Protein AF-A0A970DS38-F1 (afdb_monomer)

Structure (mmCIF, N/CA/C/O backbone):
data_AF-A0A970DS38-F1
#
_entry.id   AF-A0A970DS38-F1
#
loop_
_atom_site.group_PDB
_atom_site.id
_atom_site.type_symbol
_atom_site.label_atom_id
_atom_site.label_alt_id
_atom_site.label_comp_id
_atom_site.label_asym_id
_atom_site.label_entity_id
_atom_site.label_seq_id
_atom_site.pdbx_PDB_ins_code
_atom_site.Cartn_x
_atom_site.Cartn_y
_atom_site.Cartn_z
_atom_site.occupancy
_atom_site.B_iso_or_equiv
_atom_site.auth_seq_id
_atom_site.auth_comp_id
_atom_site.auth_asym_id
_atom_site.auth_atom_id
_atom_site.pdbx_PDB_model_num
ATOM 1 N N . MET A 1 1 ? -14.568 -14.751 7.965 1.00 62.38 1 MET A N 1
ATOM 2 C CA . MET A 1 1 ? -14.405 -14.073 6.653 1.00 62.38 1 MET A CA 1
ATOM 3 C C . MET A 1 1 ? -13.803 -12.659 6.738 1.00 62.38 1 MET A C 1
ATOM 5 O O . MET A 1 1 ? -13.830 -11.938 5.747 1.00 62.38 1 MET A O 1
ATOM 9 N N . LYS A 1 2 ? -13.234 -12.235 7.882 1.00 81.31 2 LYS A N 1
ATOM 10 C CA . LYS A 1 2 ? -12.638 -10.892 8.016 1.00 81.31 2 LYS A CA 1
ATOM 11 C C . LYS A 1 2 ? -11.394 -10.737 7.135 1.00 81.31 2 LYS A C 1
ATOM 13 O O . LYS A 1 2 ? -11.319 -9.760 6.402 1.00 81.31 2 LYS A O 1
ATOM 18 N N . LEU A 1 3 ? -10.528 -11.753 7.113 1.00 86.81 3 LEU A N 1
ATOM 19 C CA . LEU A 1 3 ? -9.320 -11.807 6.286 1.00 86.81 3 LEU A CA 1
ATOM 20 C C . LEU A 1 3 ? -9.592 -11.514 4.795 1.00 86.81 3 LEU A C 1
ATOM 22 O O . LEU A 1 3 ? -9.029 -10.579 4.239 1.00 86.81 3 LEU A O 1
ATOM 26 N N . LEU A 1 4 ? -10.534 -12.239 4.175 1.00 88.69 4 LEU A N 1
ATOM 27 C CA . LEU A 1 4 ? -10.946 -12.038 2.774 1.00 88.69 4 LEU A CA 1
ATOM 28 C C . LEU A 1 4 ? -11.454 -10.618 2.503 1.00 88.69 4 LEU A C 1
ATOM 30 O O . LEU A 1 4 ? -11.112 -10.021 1.487 1.00 88.69 4 LEU A O 1
ATOM 34 N N . ARG A 1 5 ? -12.244 -10.053 3.422 1.00 89.38 5 ARG A N 1
ATOM 35 C CA . ARG A 1 5 ? -12.758 -8.685 3.289 1.00 89.38 5 ARG A CA 1
ATOM 36 C C . ARG A 1 5 ? -11.635 -7.650 3.345 1.00 89.38 5 ARG A C 1
ATOM 38 O O . ARG A 1 5 ? -11.642 -6.704 2.567 1.00 89.38 5 ARG A O 1
ATOM 45 N N . GLN A 1 6 ? -10.685 -7.819 4.259 1.00 91.12 6 GLN A N 1
ATOM 46 C CA . GLN A 1 6 ? -9.544 -6.914 4.393 1.00 91.12 6 GLN A CA 1
ATOM 47 C C . GLN A 1 6 ? -8.571 -7.049 3.214 1.00 91.12 6 GLN A C 1
ATOM 49 O O . GLN A 1 6 ? -8.058 -6.049 2.722 1.00 91.12 6 GLN A O 1
ATOM 54 N N . PHE A 1 7 ? -8.379 -8.267 2.706 1.00 91.75 7 PHE A N 1
ATOM 55 C CA . PHE A 1 7 ? -7.601 -8.515 1.496 1.00 91.75 7 PHE A CA 1
ATOM 56 C C . PHE A 1 7 ? -8.235 -7.850 0.274 1.00 91.75 7 PHE A C 1
ATOM 58 O O . PHE A 1 7 ? -7.569 -7.105 -0.439 1.00 91.75 7 PHE A O 1
ATOM 65 N N . GLY A 1 8 ? -9.545 -8.040 0.082 1.00 92.94 8 GLY A N 1
ATOM 66 C CA . GLY A 1 8 ? -10.302 -7.373 -0.975 1.00 92.94 8 GLY A CA 1
ATOM 67 C C . GLY A 1 8 ? -10.254 -5.848 -0.862 1.00 92.94 8 GLY A C 1
ATOM 68 O O . GLY A 1 8 ? -10.183 -5.167 -1.878 1.00 92.94 8 GLY A O 1
ATOM 69 N N . PHE A 1 9 ? -10.217 -5.307 0.359 1.00 92.50 9 PHE A N 1
ATOM 70 C CA . PHE A 1 9 ? -10.039 -3.875 0.586 1.00 92.50 9 PHE A CA 1
ATOM 71 C C . PHE A 1 9 ? -8.665 -3.377 0.11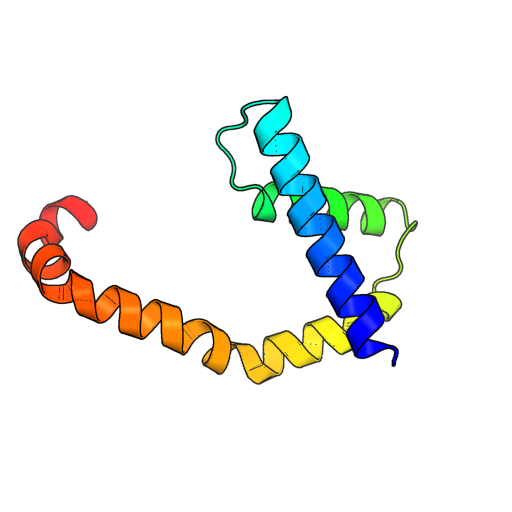1 1.00 92.50 9 PHE A C 1
ATOM 73 O O . PHE A 1 9 ? -8.605 -2.405 -0.638 1.00 92.50 9 PHE A O 1
ATOM 80 N N . ILE A 1 10 ? -7.571 -4.054 0.490 1.00 91.94 10 ILE A N 1
ATOM 81 C CA . ILE A 1 10 ? -6.213 -3.692 0.045 1.00 91.94 10 ILE A CA 1
ATOM 82 C C . ILE A 1 10 ? -6.104 -3.802 -1.481 1.00 91.94 10 ILE A C 1
ATOM 84 O O . ILE A 1 10 ? -5.642 -2.863 -2.126 1.00 91.94 10 ILE A O 1
ATOM 88 N N . LEU A 1 11 ? -6.594 -4.899 -2.069 1.00 93.19 11 LEU A N 1
ATOM 89 C CA . LEU A 1 11 ? -6.607 -5.082 -3.522 1.00 93.19 11 LEU A CA 1
ATOM 90 C C . LEU A 1 11 ? -7.426 -4.004 -4.234 1.00 93.19 11 LEU A C 1
ATOM 92 O O . LEU A 1 11 ? -6.960 -3.433 -5.216 1.00 93.19 11 LEU A O 1
ATOM 96 N N . GLY A 1 12 ? -8.624 -3.696 -3.735 1.00 94.81 12 GLY A N 1
ATOM 97 C CA . GLY A 1 12 ? -9.472 -2.642 -4.287 1.00 94.81 12 GLY A CA 1
ATOM 98 C C . GLY A 1 12 ? -8.772 -1.286 -4.280 1.00 94.81 12 GLY A C 1
ATOM 99 O O . GLY A 1 12 ? -8.858 -0.539 -5.251 1.00 94.81 12 GLY A O 1
ATOM 100 N N . LEU A 1 13 ? -8.003 -0.999 -3.231 1.00 94.12 13 LEU A N 1
ATOM 101 C CA . LEU A 1 13 ? -7.226 0.227 -3.127 1.00 94.12 13 LEU A CA 1
ATOM 102 C C . LEU A 1 13 ? -6.052 0.272 -4.112 1.00 94.12 13 LEU A C 1
ATOM 104 O O . LEU A 1 13 ? -5.803 1.306 -4.730 1.00 94.12 13 LEU A O 1
ATOM 108 N N . THR A 1 14 ? -5.350 -0.847 -4.301 1.00 93.50 14 THR A N 1
ATOM 109 C CA . THR A 1 14 ? -4.296 -0.973 -5.317 1.00 93.50 14 THR A CA 1
ATOM 110 C C . THR A 1 14 ? -4.860 -0.808 -6.729 1.00 93.50 14 THR A C 1
ATOM 112 O O . THR A 1 14 ? -4.285 -0.078 -7.534 1.00 93.50 14 THR A O 1
ATOM 115 N N . LEU A 1 15 ? -6.013 -1.418 -7.024 1.00 94.94 15 LEU A N 1
ATOM 116 C CA . LEU A 1 15 ? -6.707 -1.259 -8.305 1.00 94.94 15 LEU A CA 1
ATOM 117 C C . LEU A 1 15 ? -7.158 0.186 -8.527 1.00 94.94 15 LEU A C 1
ATOM 119 O O . LEU A 1 15 ? -7.018 0.711 -9.629 1.00 94.94 15 LEU A O 1
ATOM 123 N N . PHE A 1 16 ? -7.652 0.848 -7.481 1.00 95.00 16 PHE A N 1
ATOM 124 C CA . PHE A 1 16 ? -8.012 2.260 -7.535 1.00 95.00 16 PHE A CA 1
ATOM 125 C C . PHE A 1 16 ? -6.791 3.149 -7.812 1.00 95.00 16 PHE A C 1
ATOM 127 O O . PHE A 1 16 ? -6.858 4.036 -8.661 1.00 95.00 16 PHE A O 1
ATOM 134 N N . GLY A 1 17 ? -5.651 2.869 -7.175 1.00 94.00 17 GLY A N 1
ATOM 135 C CA . GLY A 1 17 ? -4.381 3.538 -7.459 1.00 94.00 17 GLY A CA 1
ATOM 136 C C . GLY A 1 17 ? -3.907 3.344 -8.904 1.00 94.00 17 GLY A C 1
ATOM 137 O O . GLY A 1 17 ? -3.458 4.300 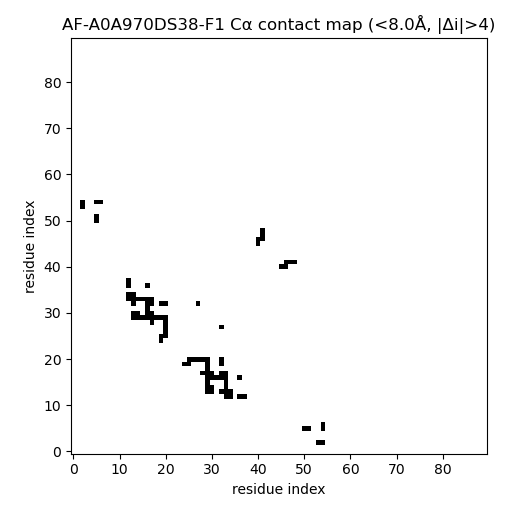-9.535 1.00 94.00 17 GLY A O 1
ATOM 138 N N . GLU A 1 18 ? -4.070 2.146 -9.472 1.00 94.38 18 GLU A N 1
ATOM 139 C CA . GLU A 1 18 ? -3.772 1.884 -10.889 1.00 94.38 18 GLU A CA 1
ATOM 140 C C . GLU A 1 18 ? -4.743 2.624 -11.823 1.00 94.38 18 GLU A C 1
ATOM 142 O O . GLU A 1 18 ? -4.336 3.134 -12.869 1.00 94.38 18 GLU A O 1
ATOM 147 N N . LEU A 1 19 ? -6.012 2.763 -11.426 1.00 94.69 19 LEU A N 1
ATOM 148 C CA 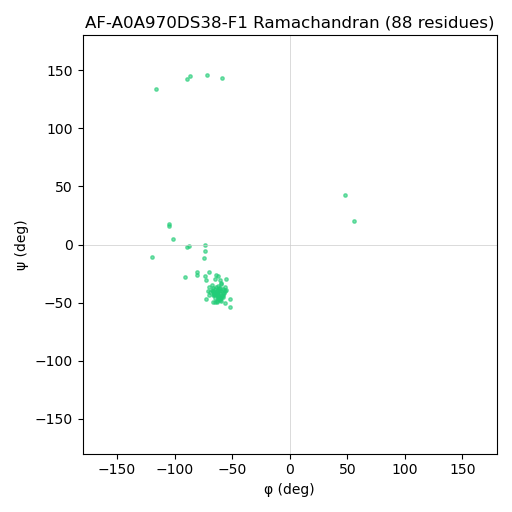. LEU A 1 19 ? -6.990 3.574 -12.150 1.00 94.69 19 LEU A CA 1
ATOM 149 C C . LEU A 1 19 ? -6.563 5.049 -12.184 1.00 94.69 19 LEU A C 1
ATOM 151 O O . LEU A 1 19 ? -6.545 5.658 -13.253 1.00 94.69 19 LEU A O 1
ATOM 155 N N . ILE A 1 20 ? -6.159 5.603 -11.035 1.00 93.06 20 ILE A N 1
ATOM 156 C CA . ILE A 1 20 ? -5.650 6.977 -10.926 1.00 93.06 20 ILE A CA 1
ATOM 157 C C . ILE A 1 20 ? -4.410 7.150 -11.797 1.00 93.06 20 ILE A C 1
ATOM 159 O O . ILE A 1 20 ? -4.356 8.082 -12.597 1.00 93.06 20 ILE A O 1
ATOM 163 N N . LYS A 1 21 ? -3.437 6.236 -11.697 1.00 93.81 21 LYS A N 1
ATOM 164 C CA . LYS A 1 21 ? -2.244 6.241 -12.553 1.00 93.81 21 LYS A CA 1
ATOM 165 C C . LYS A 1 21 ? -2.632 6.304 -14.026 1.00 93.81 21 LYS A C 1
ATOM 167 O O . LYS A 1 21 ? -2.072 7.108 -14.762 1.00 93.81 21 LYS A O 1
ATOM 172 N N . LYS A 1 22 ? -3.585 5.474 -14.460 1.00 92.06 22 LYS A N 1
ATOM 173 C CA . LYS A 1 22 ? -4.006 5.392 -15.863 1.00 92.06 22 LYS A CA 1
ATOM 174 C C . LYS A 1 22 ? -4.694 6.671 -16.342 1.00 92.06 22 LYS A C 1
ATOM 176 O O . LYS A 1 22 ? -4.442 7.099 -17.465 1.00 92.06 22 LYS A O 1
ATOM 181 N N . VAL A 1 23 ? -5.530 7.282 -15.503 1.00 93.94 23 VAL A N 1
ATOM 182 C CA . VAL A 1 23 ? -6.254 8.523 -15.827 1.00 93.94 23 VAL A CA 1
ATOM 183 C C . VAL A 1 23 ? -5.314 9.731 -15.843 1.00 93.94 23 VAL A C 1
ATOM 185 O O . VAL A 1 23 ? -5.324 10.501 -16.798 1.00 93.94 23 VAL A O 1
ATOM 188 N N . PHE A 1 24 ? -4.465 9.873 -14.824 1.00 90.00 24 PHE A N 1
ATOM 189 C CA . PHE A 1 24 ? -3.559 11.016 -14.665 1.00 90.00 24 PHE A CA 1
ATOM 190 C C . PHE A 1 24 ? -2.190 10.822 -15.338 1.00 90.00 24 PHE A C 1
ATOM 192 O O . PHE A 1 24 ? -1.365 11.730 -15.307 1.00 90.00 24 PHE A O 1
ATOM 199 N N . LYS A 1 25 ? -1.940 9.653 -15.947 1.00 89.00 25 LYS A N 1
ATOM 200 C CA . LYS A 1 25 ? -0.668 9.253 -16.584 1.00 89.00 25 LYS A CA 1
ATOM 201 C C . LYS A 1 25 ? 0.555 9.512 -15.699 1.00 89.00 25 LYS A C 1
ATOM 203 O O . LYS A 1 25 ? 1.583 10.005 -16.157 1.00 89.00 25 LYS A O 1
ATOM 208 N N . LEU A 1 26 ? 0.430 9.188 -14.415 1.00 88.69 26 LEU A N 1
ATOM 209 C CA . LEU A 1 26 ? 1.500 9.413 -13.449 1.00 88.69 26 LEU A CA 1
ATOM 210 C C . LEU A 1 26 ? 2.661 8.426 -13.680 1.00 88.69 26 LEU A C 1
ATOM 212 O O . LEU A 1 26 ? 2.413 7.265 -14.013 1.00 88.69 26 LEU A O 1
ATOM 216 N N . PRO A 1 27 ? 3.920 8.847 -13.451 1.00 87.50 27 PRO A N 1
ATOM 217 C CA . PRO A 1 27 ? 5.098 7.986 -13.596 1.00 87.50 27 PRO A CA 1
ATOM 218 C C . PRO A 1 27 ? 5.237 6.952 -12.463 1.00 87.50 27 PRO A C 1
ATOM 220 O O . PRO A 1 27 ? 6.121 6.102 -12.498 1.00 87.50 27 PRO A O 1
ATOM 223 N N . LEU A 1 28 ? 4.379 7.024 -11.441 1.00 90.31 28 LEU A N 1
ATOM 224 C CA . LEU A 1 28 ? 4.413 6.148 -10.275 1.00 90.31 28 LEU A CA 1
ATOM 225 C C . LEU A 1 28 ? 3.612 4.858 -10.527 1.00 90.31 28 LEU A C 1
ATOM 227 O O . LEU A 1 28 ? 2.550 4.911 -11.154 1.00 90.31 28 LEU A O 1
ATOM 231 N N . PRO A 1 29 ? 4.048 3.703 -9.992 1.00 90.62 29 PRO A N 1
ATOM 232 C CA . PRO A 1 29 ? 3.235 2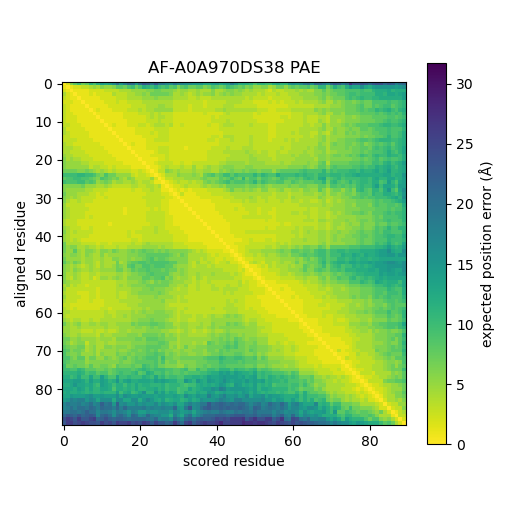.489 -9.980 1.00 90.62 29 PRO A CA 1
ATOM 233 C C . PRO A 1 29 ? 1.912 2.708 -9.230 1.00 90.62 29 PRO A C 1
ATOM 235 O O . PRO A 1 29 ? 1.890 3.373 -8.191 1.00 90.62 29 PRO A O 1
ATOM 238 N N . GLY A 1 30 ? 0.809 2.108 -9.693 1.00 90.81 30 GLY A N 1
ATOM 239 C CA . GLY A 1 30 ? -0.494 2.267 -9.041 1.00 90.81 30 GLY A CA 1
ATOM 240 C C . GLY A 1 30 ? -0.523 1.727 -7.613 1.00 90.81 30 GLY A C 1
ATOM 241 O O . GLY A 1 30 ? -1.244 2.262 -6.775 1.00 90.81 30 GLY A O 1
ATOM 242 N N . SER A 1 31 ? 0.324 0.743 -7.292 1.00 92.19 31 SER A N 1
ATOM 243 C CA . SER A 1 31 ? 0.520 0.254 -5.922 1.00 92.19 31 SER A CA 1
ATOM 244 C C . SER A 1 31 ? 1.035 1.337 -4.972 1.00 92.19 31 SER A C 1
ATOM 246 O O . SER A 1 31 ? 0.518 1.456 -3.863 1.00 92.19 31 SER A O 1
ATOM 248 N N . VAL A 1 32 ? 1.977 2.176 -5.414 1.00 94.44 32 VAL A N 1
ATOM 249 C CA . VAL A 1 32 ? 2.506 3.300 -4.623 1.00 94.44 32 VAL A CA 1
ATOM 250 C C . VAL A 1 32 ? 1.417 4.347 -4.394 1.00 94.44 32 VAL A C 1
ATOM 252 O O . VAL A 1 32 ? 1.245 4.832 -3.278 1.00 94.44 32 VAL A O 1
ATOM 255 N N . ILE A 1 33 ? 0.616 4.646 -5.420 1.00 94.38 33 ILE A N 1
ATOM 256 C CA . ILE A 1 33 ? -0.530 5.557 -5.287 1.00 94.38 33 ILE A CA 1
ATOM 257 C C . ILE A 1 33 ? -1.554 4.986 -4.298 1.00 94.38 33 ILE A C 1
ATOM 259 O O . ILE A 1 33 ? -2.005 5.697 -3.404 1.00 94.38 33 ILE A O 1
ATOM 263 N N . GLY A 1 34 ? -1.878 3.695 -4.403 1.00 93.88 34 GLY A N 1
ATOM 264 C CA . GLY A 1 34 ? -2.763 3.008 -3.463 1.00 93.88 34 GLY A CA 1
ATOM 265 C C . GLY A 1 34 ? -2.263 3.088 -2.016 1.00 93.88 34 GLY A C 1
ATOM 266 O O . GLY A 1 34 ? -3.060 3.329 -1.113 1.00 93.88 34 GLY A O 1
ATOM 267 N N . MET A 1 35 ? -0.950 2.974 -1.786 1.00 93.88 35 MET A N 1
ATOM 268 C CA . MET A 1 35 ? -0.348 3.167 -0.459 1.00 93.88 35 MET A CA 1
ATOM 269 C C . MET A 1 35 ? -0.529 4.594 0.068 1.00 93.88 35 MET A C 1
ATOM 271 O O . MET A 1 35 ? -0.874 4.766 1.236 1.00 93.88 35 MET A O 1
ATOM 275 N N . ILE A 1 36 ? -0.344 5.614 -0.777 1.00 94.50 36 ILE A N 1
ATOM 276 C CA . ILE A 1 36 ? -0.568 7.019 -0.395 1.00 94.50 36 ILE A CA 1
ATOM 277 C C . ILE A 1 36 ? -2.038 7.235 -0.017 1.00 94.50 36 ILE A C 1
ATOM 279 O O . ILE A 1 36 ? -2.332 7.842 1.012 1.00 94.50 36 ILE A O 1
ATOM 283 N N . VAL A 1 37 ? -2.971 6.688 -0.801 1.00 93.62 37 VAL A N 1
ATOM 284 C CA . VAL A 1 37 ? -4.406 6.753 -0.490 1.00 93.62 37 VAL A CA 1
ATOM 285 C C . VAL A 1 37 ? -4.707 6.040 0.831 1.00 93.62 37 VAL A C 1
ATOM 287 O O . VAL A 1 37 ? -5.439 6.583 1.657 1.00 93.62 37 VAL A O 1
ATOM 290 N N . LEU A 1 38 ? -4.117 4.864 1.080 1.00 93.44 38 LEU A N 1
ATOM 291 C CA . LEU A 1 38 ? -4.293 4.145 2.346 1.00 93.44 38 LEU A CA 1
ATOM 292 C C . LEU A 1 38 ? -3.826 4.985 3.527 1.00 93.44 38 LEU A C 1
ATOM 294 O O . LEU A 1 38 ? -4.523 5.091 4.534 1.00 93.44 38 LEU A O 1
ATOM 298 N N . PHE A 1 39 ? -2.649 5.589 3.387 1.00 94.12 39 PHE A N 1
ATOM 299 C CA . PHE A 1 39 ? -2.070 6.452 4.400 1.00 94.12 39 PHE A CA 1
ATOM 300 C C . PHE A 1 39 ? -2.990 7.636 4.711 1.00 94.12 39 PHE A C 1
ATOM 302 O O . PHE A 1 39 ? -3.259 7.902 5.880 1.00 94.12 39 PHE A O 1
ATOM 309 N N . LEU A 1 40 ? -3.555 8.286 3.690 1.00 95.19 40 LEU A N 1
ATOM 310 C CA . LEU A 1 40 ? -4.527 9.366 3.876 1.00 95.19 40 LEU A CA 1
ATOM 311 C C . LEU A 1 40 ? -5.805 8.881 4.575 1.00 95.19 40 LEU A C 1
ATOM 313 O O . LEU A 1 40 ? -6.296 9.554 5.476 1.00 95.19 40 LEU A O 1
ATOM 317 N N . LEU A 1 41 ? -6.326 7.701 4.225 1.00 93.00 41 LEU A N 1
ATOM 318 C CA . LEU A 1 41 ? -7.509 7.124 4.877 1.00 93.00 41 LEU A CA 1
ATOM 319 C C . LEU A 1 41 ? -7.272 6.795 6.358 1.00 93.00 41 LEU A C 1
ATOM 321 O O . LEU A 1 41 ? -8.179 6.972 7.178 1.00 93.00 41 LEU A O 1
ATOM 325 N N . LEU A 1 42 ? -6.068 6.334 6.702 1.00 92.62 42 LEU A N 1
ATOM 326 C CA . LEU A 1 42 ? -5.647 6.105 8.085 1.00 92.62 42 LEU A CA 1
ATOM 327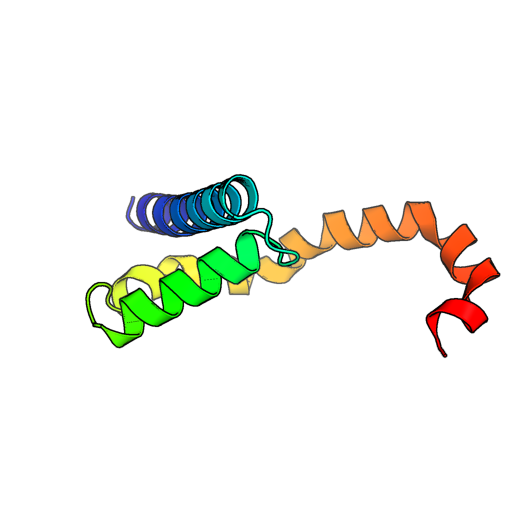 C C . LEU A 1 42 ? -5.449 7.431 8.832 1.00 92.62 42 LEU A C 1
ATOM 329 O O . LEU A 1 42 ? -5.914 7.574 9.962 1.00 92.62 42 LEU A O 1
ATOM 333 N N . TYR A 1 43 ? -4.813 8.416 8.192 1.00 93.50 43 TYR A N 1
ATOM 334 C CA . TYR A 1 43 ? -4.573 9.745 8.759 1.00 93.50 43 TYR A CA 1
ATOM 335 C C . TYR A 1 43 ? -5.885 10.475 9.074 1.00 93.50 43 TYR A C 1
ATOM 337 O O . TYR A 1 43 ? -6.065 11.001 10.171 1.00 93.50 43 TYR A O 1
ATOM 345 N N . LEU A 1 44 ? -6.846 10.421 8.148 1.00 94.88 44 LEU A N 1
ATOM 346 C CA . LEU A 1 44 ? -8.192 10.974 8.311 1.00 94.88 44 LEU A CA 1
ATOM 347 C C . LEU A 1 44 ? -9.081 10.134 9.249 1.00 94.88 44 LEU A C 1
ATOM 349 O O . LEU A 1 44 ? -10.239 10.483 9.463 1.00 94.88 44 LEU A O 1
ATOM 353 N N . LYS A 1 45 ? -8.567 9.021 9.800 1.00 90.31 45 LYS A N 1
ATOM 354 C CA . LYS A 1 45 ? -9.285 8.061 10.660 1.00 90.31 45 LYS A CA 1
ATOM 355 C C . LYS A 1 45 ? -10.562 7.477 10.038 1.00 90.31 45 LYS A C 1
ATOM 357 O O . LYS A 1 45 ? -11.404 6.938 10.756 1.00 90.31 45 LYS A O 1
ATOM 362 N N . VAL A 1 46 ? -10.690 7.531 8.711 1.00 90.88 46 VAL A N 1
ATOM 363 C CA . VAL A 1 46 ? -11.777 6.877 7.961 1.00 90.88 46 VAL A CA 1
ATOM 364 C C . VAL A 1 46 ? -11.641 5.360 8.079 1.00 90.88 46 VAL A C 1
ATOM 366 O O . VAL A 1 46 ? -12.627 4.639 8.217 1.00 90.88 46 VAL A O 1
ATOM 369 N N . VAL A 1 47 ? -10.399 4.876 8.076 1.00 87.19 47 VAL A N 1
ATOM 370 C CA . VAL A 1 47 ? -10.057 3.471 8.284 1.00 87.19 47 VAL A CA 1
ATOM 371 C C . VAL A 1 47 ? -9.236 3.353 9.563 1.00 87.19 47 VAL A C 1
ATOM 373 O O . VAL A 1 47 ? -8.308 4.124 9.791 1.00 87.19 47 VAL A O 1
ATOM 376 N N . LYS A 1 48 ? -9.574 2.380 10.410 1.00 88.00 48 LYS A N 1
ATOM 377 C CA . LYS A 1 48 ? -8.795 2.057 11.610 1.00 88.00 48 LYS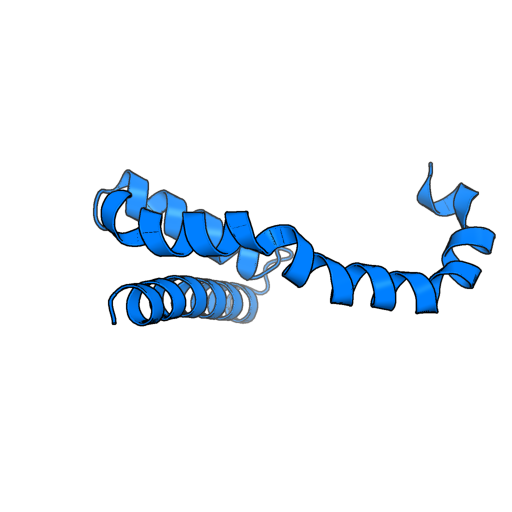 A CA 1
ATOM 378 C C . LYS A 1 48 ? -7.723 1.024 11.291 1.00 88.00 48 LYS A C 1
ATOM 380 O O . LYS A 1 48 ? -7.989 0.080 10.548 1.00 88.00 48 LYS A O 1
ATOM 385 N N . VAL A 1 49 ? -6.547 1.153 11.901 1.00 84.88 49 VAL A N 1
ATOM 386 C CA . VAL A 1 49 ? -5.431 0.209 11.712 1.00 84.88 49 VAL A CA 1
ATOM 387 C C . VAL A 1 49 ? -5.833 -1.201 12.151 1.00 84.88 49 VAL A C 1
ATOM 389 O O . VAL A 1 49 ? -5.523 -2.178 11.471 1.00 84.88 49 VAL A O 1
ATOM 392 N N . GLU A 1 50 ? -6.618 -1.319 13.226 1.00 84.81 50 GLU A N 1
ATOM 393 C CA . GLU A 1 50 ? -7.156 -2.603 13.700 1.00 84.81 50 GLU A CA 1
ATOM 394 C C . GLU A 1 50 ? -7.954 -3.355 12.621 1.00 84.81 50 GLU A C 1
ATOM 396 O O . GLU A 1 50 ? -7.965 -4.585 12.609 1.00 84.81 50 GLU A O 1
ATOM 401 N N . ASN A 1 51 ? -8.583 -2.635 11.682 1.00 85.00 51 ASN A N 1
ATOM 402 C CA . ASN A 1 51 ? -9.350 -3.244 10.597 1.00 85.00 51 ASN A CA 1
ATOM 403 C C . ASN A 1 51 ? -8.471 -3.865 9.515 1.00 85.00 51 ASN A C 1
ATOM 405 O O . ASN A 1 51 ? -9.022 -4.553 8.669 1.00 85.00 51 ASN A O 1
ATOM 409 N N . LEU A 1 52 ? -7.162 -3.617 9.500 1.00 88.88 52 LEU A N 1
ATOM 410 C CA . LEU A 1 52 ? -6.228 -4.143 8.499 1.00 88.88 52 LEU A CA 1
ATOM 411 C C . LEU A 1 52 ? -5.134 -5.015 9.120 1.00 88.88 52 LEU A C 1
ATOM 413 O O . LEU A 1 52 ? -4.432 -5.712 8.397 1.00 88.88 52 LEU A O 1
ATOM 417 N N . LYS A 1 53 ? -5.018 -5.010 10.452 1.00 89.62 53 LYS A N 1
ATOM 418 C CA . LYS A 1 53 ? -3.957 -5.697 11.193 1.00 89.62 53 LYS A CA 1
ATOM 419 C C . LYS A 1 53 ? -3.896 -7.200 10.911 1.00 89.62 53 LYS A C 1
ATOM 421 O O . LYS A 1 53 ? -2.814 -7.747 10.757 1.00 89.62 53 LYS A O 1
ATOM 426 N N . GLU A 1 54 ? -5.050 -7.860 10.834 1.00 90.50 54 GLU A N 1
ATOM 427 C CA . GLU A 1 54 ? -5.132 -9.316 10.651 1.00 90.50 54 GLU A CA 1
ATOM 428 C C . GLU A 1 54 ? -4.598 -9.734 9.271 1.00 90.50 54 GLU A C 1
ATOM 430 O O . GLU A 1 54 ? -3.720 -10.590 9.186 1.00 90.50 54 GLU A O 1
ATOM 435 N N . ILE A 1 55 ? -5.053 -9.079 8.194 1.00 92.12 55 ILE A N 1
ATOM 436 C CA . ILE A 1 55 ? -4.542 -9.351 6.846 1.00 92.12 55 ILE A CA 1
ATOM 437 C C . ILE A 1 55 ? -3.082 -8.929 6.688 1.00 92.12 55 ILE A C 1
ATOM 439 O O . ILE A 1 55 ? -2.314 -9.655 6.065 1.00 92.12 55 ILE A O 1
ATOM 443 N N . SER A 1 56 ? -2.678 -7.785 7.249 1.00 90.81 56 SER A N 1
ATOM 444 C CA . SER A 1 56 ? -1.308 -7.301 7.096 1.00 90.81 56 SER A CA 1
ATOM 445 C C . SER A 1 56 ? -0.327 -8.234 7.793 1.00 90.81 56 SER A C 1
ATOM 447 O O . SER A 1 56 ? 0.676 -8.591 7.191 1.00 90.81 56 SER A O 1
ATOM 449 N N . SER A 1 57 ? -0.639 -8.691 9.011 1.00 92.94 57 SER A N 1
ATOM 450 C CA . SER A 1 57 ? 0.165 -9.703 9.701 1.00 92.94 57 SER A CA 1
ATOM 451 C C . SER A 1 57 ? 0.217 -11.002 8.903 1.00 92.94 57 SER A C 1
ATOM 453 O O . SER A 1 57 ? 1.305 -11.480 8.624 1.00 92.94 57 SER A O 1
ATOM 455 N N . PHE A 1 58 ? -0.922 -11.507 8.418 1.00 92.56 58 PHE A N 1
ATOM 456 C CA . PHE A 1 58 ? -0.945 -12.735 7.619 1.00 92.56 58 PHE A CA 1
ATOM 457 C C . PHE A 1 58 ? -0.073 -12.649 6.351 1.00 92.56 58 PHE A C 1
ATOM 459 O O . PHE A 1 58 ? 0.665 -13.589 6.054 1.00 92.56 58 PHE A O 1
ATOM 466 N N . LEU A 1 59 ? -0.129 -11.533 5.611 1.00 92.50 59 LEU A N 1
ATOM 467 C CA . LEU A 1 59 ? 0.714 -11.315 4.427 1.00 92.50 59 LEU A CA 1
ATOM 468 C C . LEU A 1 59 ? 2.196 -11.211 4.791 1.00 92.50 59 LEU A C 1
ATOM 470 O O . LEU A 1 59 ? 3.026 -11.755 4.070 1.00 92.50 59 LEU A O 1
ATOM 474 N N . LEU A 1 60 ? 2.522 -10.509 5.880 1.00 92.94 60 LEU A N 1
ATOM 475 C CA . LEU A 1 60 ? 3.898 -10.338 6.347 1.00 92.94 60 LEU A CA 1
ATOM 476 C C . LEU A 1 60 ? 4.495 -11.660 6.850 1.00 92.94 60 LEU A C 1
ATOM 478 O O . LEU A 1 60 ? 5.643 -11.963 6.542 1.00 92.94 60 LEU A O 1
ATOM 482 N N . ASP A 1 61 ? 3.707 -12.482 7.539 1.00 95.31 61 ASP A N 1
ATOM 483 C CA . ASP A 1 61 ? 4.134 -13.799 8.023 1.00 95.31 61 ASP A CA 1
ATOM 484 C C . ASP A 1 61 ? 4.431 -14.762 6.858 1.00 95.31 61 ASP A C 1
ATOM 486 O O . ASP A 1 61 ? 5.301 -15.624 6.958 1.00 95.31 61 ASP A O 1
ATOM 490 N N . HIS A 1 62 ? 3.750 -14.585 5.719 1.00 94.19 62 HIS A N 1
ATOM 491 C CA . HIS A 1 62 ? 3.943 -15.379 4.499 1.00 94.19 62 HIS A CA 1
ATOM 492 C C . HIS A 1 62 ? 4.707 -14.621 3.401 1.00 94.19 62 HIS A C 1
ATOM 494 O O . HIS A 1 62 ? 4.713 -15.045 2.244 1.00 94.19 62 HIS A O 1
ATOM 500 N N . LEU A 1 63 ? 5.379 -13.517 3.738 1.00 94.12 63 LEU A N 1
ATOM 501 C CA . LEU A 1 63 ? 6.031 -12.623 2.776 1.00 94.12 63 LEU A CA 1
ATOM 502 C C . LEU A 1 63 ? 7.040 -13.361 1.884 1.00 94.12 63 LEU A C 1
ATOM 504 O O . LEU A 1 63 ? 7.083 -13.141 0.674 1.00 94.12 63 LEU A O 1
ATOM 508 N N . SER A 1 64 ? 7.806 -14.288 2.466 1.00 93.31 64 SER A N 1
ATOM 509 C CA . SER A 1 64 ? 8.794 -15.101 1.750 1.00 93.31 64 SER A CA 1
ATOM 510 C C . SER A 1 64 ? 8.181 -15.860 0.575 1.00 93.31 64 SER A C 1
ATOM 512 O O . SER A 1 64 ? 8.786 -15.906 -0.490 1.00 93.31 64 SER A O 1
ATOM 514 N N . PHE A 1 65 ? 6.962 -16.392 0.727 1.00 94.19 65 PHE A N 1
ATOM 515 C CA . PHE A 1 65 ? 6.258 -17.098 -0.346 1.00 94.19 65 PHE A CA 1
ATOM 516 C C . PHE A 1 65 ? 5.971 -16.177 -1.540 1.00 94.19 65 PHE A C 1
ATOM 518 O O . PHE A 1 65 ? 6.154 -16.585 -2.684 1.00 94.19 65 PHE A O 1
ATOM 525 N N . PHE A 1 66 ? 5.599 -14.918 -1.292 1.00 89.88 66 PHE A N 1
ATOM 526 C CA . PHE A 1 66 ? 5.360 -13.931 -2.350 1.00 89.88 66 PHE A CA 1
ATOM 527 C C . PHE A 1 66 ? 6.646 -13.479 -3.057 1.00 89.88 66 PHE A C 1
ATOM 529 O O . PHE A 1 66 ? 6.591 -13.069 -4.216 1.00 89.88 66 PHE A O 1
ATOM 536 N N . PHE A 1 67 ? 7.804 -13.591 -2.401 1.00 91.50 67 PHE A N 1
ATOM 537 C CA . PHE A 1 67 ? 9.100 -13.298 -3.016 1.00 91.50 67 PHE A CA 1
ATOM 538 C C . PHE A 1 67 ? 9.645 -14.432 -3.886 1.00 91.50 67 PHE A C 1
ATOM 540 O O . PHE A 1 67 ? 10.419 -14.151 -4.801 1.00 91.50 67 PHE A O 1
ATOM 547 N N . VAL A 1 68 ? 9.238 -15.690 -3.664 1.00 94.00 68 VAL A N 1
ATOM 548 C CA . VAL A 1 68 ? 9.738 -16.830 -4.455 1.00 94.00 68 VAL A CA 1
ATOM 549 C C . VAL A 1 68 ? 9.509 -16.634 -5.965 1.00 94.00 68 VAL A C 1
ATOM 551 O O . VAL A 1 68 ? 10.487 -16.734 -6.707 1.00 94.00 68 VAL A O 1
ATOM 554 N N . PRO A 1 69 ? 8.301 -16.288 -6.464 1.00 90.69 69 PRO A N 1
ATOM 555 C CA . PRO A 1 69 ? 8.085 -16.059 -7.895 1.00 90.69 69 PRO A CA 1
ATOM 556 C C . PRO A 1 69 ? 8.945 -14.928 -8.467 1.00 90.69 69 PRO A C 1
ATOM 558 O O . PRO A 1 69 ? 9.465 -15.054 -9.574 1.00 90.69 69 PRO A O 1
ATOM 561 N N . ALA A 1 70 ? 9.131 -13.843 -7.709 1.00 89.94 70 ALA A N 1
ATOM 562 C CA . ALA A 1 70 ? 9.985 -12.732 -8.120 1.00 89.94 70 ALA A CA 1
ATOM 563 C C . ALA A 1 70 ? 11.457 -13.169 -8.222 1.00 89.94 70 ALA A C 1
ATOM 565 O O . ALA A 1 70 ? 12.128 -12.847 -9.200 1.00 89.94 70 ALA A O 1
ATOM 566 N N . GLY A 1 71 ? 11.941 -13.958 -7.257 1.00 89.88 71 GLY A N 1
ATOM 567 C CA . GLY A 1 71 ? 13.299 -14.502 -7.254 1.00 89.88 71 GLY A CA 1
ATOM 568 C C . GLY A 1 71 ? 13.560 -15.481 -8.400 1.00 89.88 71 GLY A C 1
ATOM 569 O O . GLY A 1 71 ? 14.563 -15.358 -9.099 1.00 89.88 71 GLY A O 1
ATOM 570 N N . VAL A 1 72 ? 12.639 -16.415 -8.651 1.00 92.56 72 VAL A N 1
ATOM 571 C CA . VAL A 1 72 ? 12.749 -17.358 -9.781 1.00 92.56 72 VAL A CA 1
ATOM 572 C C . VAL A 1 72 ? 12.667 -16.617 -11.118 1.00 92.56 72 VAL A C 1
ATOM 574 O O . VAL A 1 72 ? 13.420 -16.922 -12.039 1.00 92.56 72 VAL A O 1
ATOM 577 N N . GLY A 1 73 ? 11.810 -15.597 -11.215 1.00 90.06 73 GLY A N 1
ATOM 578 C CA . GLY A 1 73 ? 11.759 -14.713 -12.377 1.00 90.06 73 GLY A CA 1
ATOM 579 C C . GLY A 1 73 ? 13.101 -14.029 -12.636 1.00 90.06 73 GLY A C 1
ATOM 580 O O . GLY A 1 73 ? 13.583 -14.044 -13.763 1.00 90.06 73 GLY A O 1
ATOM 581 N N . LEU A 1 74 ? 13.754 -13.506 -11.594 1.00 90.44 74 LEU A N 1
ATOM 582 C C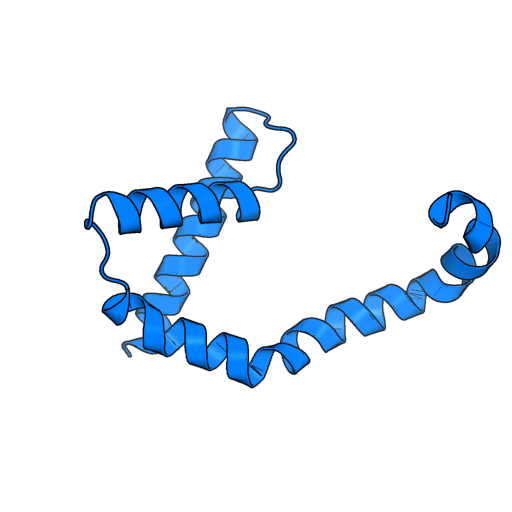A . LEU A 1 74 ? 15.093 -12.917 -11.701 1.00 90.44 74 LEU A CA 1
ATOM 583 C C . LEU A 1 74 ? 16.153 -13.933 -12.143 1.00 90.44 74 LEU A C 1
ATOM 585 O O . LEU A 1 74 ? 17.037 -13.577 -12.920 1.00 90.44 74 LEU A O 1
ATOM 589 N N . MET A 1 75 ? 16.054 -15.196 -11.714 1.00 90.62 75 MET A N 1
ATOM 590 C CA . MET A 1 75 ? 16.977 -16.246 -12.162 1.00 90.62 75 MET A CA 1
ATOM 591 C C . MET A 1 75 ? 16.943 -16.450 -13.683 1.00 90.62 75 MET A C 1
ATOM 593 O O . MET A 1 75 ? 17.989 -16.707 -14.276 1.00 90.62 75 MET A O 1
ATOM 597 N N . ALA A 1 76 ? 15.789 -16.258 -14.334 1.00 90.19 76 ALA A N 1
ATOM 598 C CA . ALA A 1 76 ? 15.684 -16.328 -15.794 1.00 90.19 76 ALA A CA 1
ATOM 599 C C . ALA A 1 76 ? 16.491 -15.226 -16.510 1.00 90.19 76 ALA A C 1
ATOM 601 O O . ALA A 1 76 ? 16.938 -15.423 -17.637 1.00 90.19 76 ALA A O 1
ATOM 602 N N . TYR A 1 77 ? 16.724 -14.091 -15.847 1.00 88.62 77 TYR A N 1
ATOM 603 C CA . TYR A 1 77 ? 17.509 -12.969 -16.371 1.00 88.62 77 TYR A CA 1
ATOM 604 C C . TYR A 1 77 ? 18.933 -12.920 -15.799 1.00 88.62 77 TYR A C 1
ATOM 606 O O . TYR A 1 77 ? 19.677 -11.987 -16.103 1.00 88.62 77 TYR A O 1
ATOM 614 N N . MET A 1 78 ? 19.345 -13.910 -14.993 1.00 85.00 78 MET A N 1
ATOM 615 C CA . MET A 1 78 ? 20.618 -13.858 -14.261 1.00 85.00 78 MET A CA 1
ATOM 616 C C . MET A 1 78 ? 21.839 -13.760 -15.191 1.00 85.00 78 MET A C 1
ATOM 618 O O . MET A 1 78 ? 22.827 -13.128 -14.832 1.00 85.00 78 MET A O 1
ATOM 622 N N . GLY A 1 79 ? 21.759 -14.324 -16.402 1.00 84.06 79 GLY A N 1
ATOM 623 C CA . GLY A 1 79 ? 22.801 -14.170 -17.426 1.00 84.06 79 GLY A CA 1
ATOM 624 C C . GLY A 1 79 ? 22.982 -12.716 -17.872 1.00 84.06 79 GLY A C 1
ATOM 625 O O . GLY A 1 79 ? 24.088 -12.193 -17.814 1.00 84.06 79 GLY A O 1
ATOM 626 N N . ILE A 1 80 ? 21.883 -12.032 -18.207 1.00 86.06 80 ILE A N 1
ATOM 627 C CA . ILE A 1 80 ? 21.890 -10.619 -18.629 1.00 86.06 80 ILE A CA 1
ATOM 628 C C . ILE A 1 80 ? 22.361 -9.716 -17.482 1.00 86.06 80 ILE A C 1
ATOM 630 O O . ILE A 1 80 ? 23.140 -8.790 -17.695 1.00 86.06 80 ILE A O 1
ATOM 634 N N . LEU A 1 81 ? 21.916 -10.011 -16.258 1.00 85.12 81 LEU A N 1
ATOM 635 C CA . LEU A 1 81 ? 22.346 -9.314 -15.044 1.00 85.12 81 LEU A CA 1
ATOM 636 C C . LEU A 1 81 ? 23.854 -9.456 -14.801 1.00 85.12 81 LEU A C 1
ATOM 638 O O . LEU A 1 81 ? 24.484 -8.505 -14.351 1.00 85.12 81 LEU A O 1
ATOM 642 N N . ARG A 1 82 ? 24.437 -10.624 -15.100 1.00 83.12 82 ARG A N 1
ATOM 643 C CA . ARG A 1 82 ? 25.876 -10.863 -14.945 1.00 83.12 82 ARG A CA 1
ATOM 644 C C . ARG A 1 82 ? 26.697 -10.102 -15.982 1.00 83.12 82 ARG A C 1
ATOM 646 O O . ARG A 1 82 ? 27.734 -9.550 -15.630 1.00 83.12 82 ARG A O 1
ATOM 653 N N . ASP A 1 83 ? 26.222 -10.049 -17.222 1.00 85.50 83 ASP A N 1
ATOM 654 C CA . ASP A 1 83 ? 26.929 -9.373 -18.312 1.00 85.50 83 ASP A CA 1
ATOM 655 C C . ASP A 1 83 ? 26.874 -7.840 -18.175 1.00 85.50 83 ASP A C 1
ATOM 657 O O . ASP A 1 83 ? 27.834 -7.157 -18.518 1.00 85.50 83 ASP A O 1
ATOM 661 N N . ASN A 1 84 ? 25.797 -7.301 -17.592 1.00 83.31 84 ASN A N 1
ATOM 662 C CA . ASN A 1 84 ? 25.602 -5.859 -17.379 1.00 83.31 84 ASN A CA 1
ATOM 663 C C . ASN A 1 84 ? 25.821 -5.432 -15.916 1.00 83.31 84 ASN A C 1
ATOM 665 O O . ASN A 1 84 ? 25.396 -4.353 -15.509 1.00 83.31 84 ASN A O 1
ATOM 669 N N . TRP A 1 85 ? 26.485 -6.260 -15.101 1.00 81.12 85 TRP A N 1
ATOM 670 C CA . TRP A 1 85 ? 26.639 -6.010 -13.661 1.00 81.12 85 TRP A CA 1
ATOM 671 C C . TRP A 1 8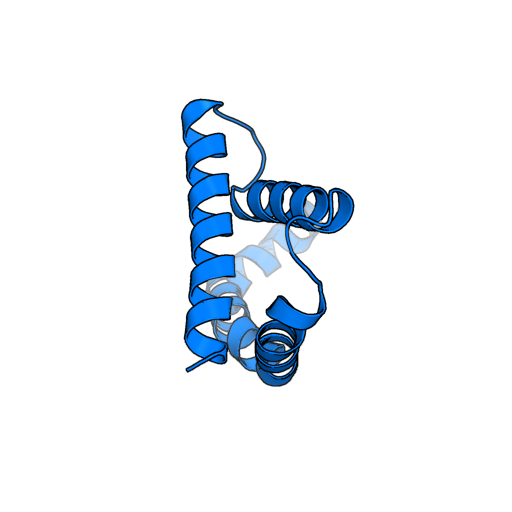5 ? 27.285 -4.648 -13.354 1.00 81.12 85 TRP A C 1
ATOM 673 O O . TRP A 1 85 ? 26.889 -3.968 -12.409 1.00 81.12 85 TRP A O 1
ATOM 683 N N . PHE A 1 86 ? 28.244 -4.222 -14.182 1.00 80.06 86 PHE A N 1
ATOM 684 C CA . PHE A 1 86 ? 28.916 -2.927 -14.045 1.00 80.06 86 PHE A CA 1
ATOM 685 C C . PHE A 1 86 ? 28.051 -1.730 -14.466 1.00 80.06 86 PHE A C 1
ATOM 687 O O . PHE A 1 86 ? 28.252 -0.649 -13.930 1.00 80.06 86 PHE A O 1
ATOM 694 N N . GLU A 1 87 ? 27.089 -1.902 -15.379 1.00 75.50 87 GLU A N 1
ATOM 695 C CA . GLU A 1 87 ? 26.186 -0.820 -15.810 1.00 75.50 87 GLU A CA 1
ATOM 696 C C . GLU A 1 87 ? 25.036 -0.583 -14.826 1.00 75.50 87 GLU A C 1
ATOM 698 O O . GLU A 1 87 ? 24.494 0.513 -14.764 1.00 75.50 87 GLU A O 1
ATOM 703 N N . ILE A 1 88 ? 24.645 -1.611 -14.068 1.00 72.31 88 ILE A N 1
ATOM 704 C CA . ILE A 1 88 ? 23.537 -1.534 -13.104 1.00 72.31 88 ILE A CA 1
ATOM 705 C C . ILE A 1 88 ? 24.045 -1.127 -11.706 1.00 72.31 88 ILE A C 1
ATOM 707 O O . ILE A 1 88 ? 23.293 -0.576 -10.905 1.00 72.31 88 ILE A O 1
ATOM 711 N N . GLY A 1 89 ? 25.307 -1.444 -11.387 1.00 68.31 89 GLY A N 1
ATOM 712 C CA . GLY A 1 89 ? 25.929 -1.194 -10.081 1.00 68.31 89 GLY A CA 1
ATOM 713 C C . GLY A 1 89 ? 26.576 0.186 -9.897 1.00 68.31 89 GLY A C 1
ATOM 714 O O . GLY A 1 89 ? 27.105 0.443 -8.814 1.00 68.31 89 GLY A O 1
ATOM 715 N N . ILE A 1 90 ? 26.558 1.040 -10.925 1.00 48.19 90 ILE A N 1
ATOM 716 C CA . ILE A 1 90 ? 27.085 2.418 -10.950 1.00 48.19 90 ILE A CA 1
ATOM 717 C C . ILE A 1 90 ? 25.930 3.361 -11.281 1.00 48.19 90 ILE A C 1
ATOM 719 O O . ILE A 1 90 ? 25.843 4.424 -10.626 1.00 48.19 90 ILE A O 1
#

pLDDT: mean 89.36, std 7.19, range [48.19, 95.31]

Solvent-accessible surface area (backbone atoms only — not comparable to full-atom values): 5013 Å² total; per-residue (Å²): 116,65,50,61,54,36,45,52,49,54,51,52,38,28,52,49,15,36,50,50,24,65,74,70,66,49,96,57,58,20,57,60,47,16,49,54,52,48,51,50,34,45,73,71,60,77,41,59,68,79,71,41,45,66,39,51,48,54,50,60,77,46,38,68,67,70,44,47,63,57,53,56,55,47,58,78,44,43,65,60,50,62,77,41,43,74,74,75,74,107

Radius of gyration: 17.24 Å; Cα contacts (8 Å, |Δi|>4): 48; chains: 1; bounding box: 43×28×32 Å

Secondary structure (DSSP, 8-state):
-HHHHHHHHHHHHHHHHHHHHHHHT-SS-HHHHHHHHHHHHHHTTSS-THHHHHHHHHHHHTHHHHHHHHHHHHHHTHHHHHHTHHHH-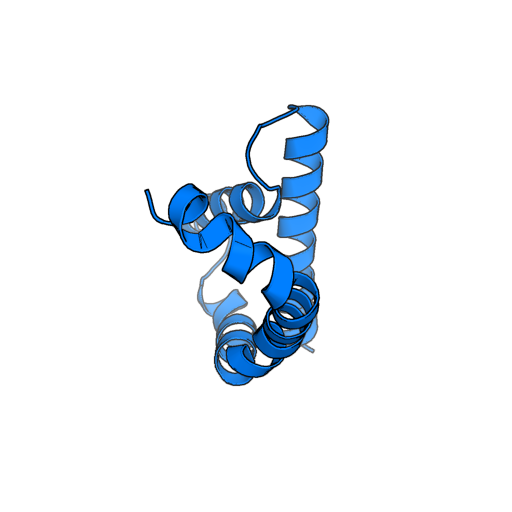-

Foldseek 3Di:
DLLVVLVVVLVVLLVVLCVVCVVVVDPDRSNVSSVVVVVVCVVVVVDPPVSNVVNVVVCVVCVVVVCPVVVVVVVVCVVVCVVCVVVVVD

Sequence (90 aa):
MKLLRQFGFILGLTLFGELIKKVFKLPLPGSVIGMIVLFLLLYLKVVKVENLKEISSFLLDHLSFFFVPAGVGLMAYMGILRDNWFEIGI

Mean predicted aligned error: 6.18 Å